Protein AF-A0A6J8D8F6-F1 (afdb_monomer)

Radius of gyration: 34.05 Å; Cα contacts (8 Å, |Δi|>4): 111; chains: 1; bounding box: 69×38×78 Å

InterPro domains:
  IPR043502 DNA/RNA polymerase superfamily [SSF56672] (95-152)

Solvent-accessible surface area (backbone atoms only — not comparable to full-atom values): 11224 Å² total; per-residue (Å²): 133,95,72,90,69,86,79,67,70,76,48,72,50,75,45,83,45,65,40,88,90,80,68,50,76,47,77,48,81,44,78,38,56,88,66,76,98,67,80,88,80,76,54,71,72,56,34,40,75,62,70,75,47,85,81,68,60,91,82,44,94,69,86,64,84,62,86,62,92,56,84,92,42,73,67,56,55,48,65,77,43,41,79,82,77,48,87,89,76,80,81,87,80,84,87,84,86,85,75,62,95,84,68,74,77,49,70,52,71,90,70,90,71,60,76,93,48,46,64,63,51,50,55,49,54,50,53,35,39,76,70,65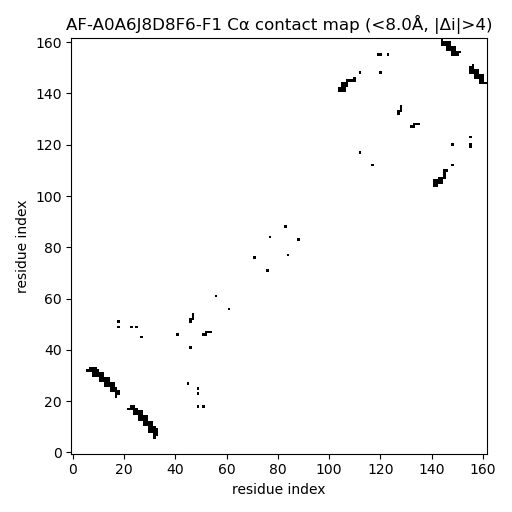,76,47,77,94,76,90,66,93,63,68,63,37,65,40,78,42,81,46,83,52,95,95,41,81,42,79,47,70,56,129

Foldseek 3Di:
DPPPDDFDFPAKDWDWDADPVPRDIDIDIDTHTDDPDDDGDDDPVRCVVNVVDDDPCVVPPDPPPPCPVDPDDPVVVCVVPVVVVDDDDDDDDDDDDDDDPPDFQDADDEDDDDPVCVVVVVVVVVVCVVVVVDDDDPDDDSHHFYWDWDQDPNDIDTDTDD

Mean predicted aligned error: 15.3 Å

Nearest PDB structures (foldseek):
  3ig1-assembly1_A  TM=8.397E-01  e=1.378E+00  Human immunodeficiency virus type 1 BH10
  1tv6-assembly1_A  TM=8.364E-01  e=1.990E+00  Human immunodeficiency virus type 1 BH10
  5txp-assembly2_C  TM=7.839E-01  e=1.558E+00  Human immunodeficiency virus type 1 BH10
  5txn-assembly2_C  TM=7.553E-01  e=1.761E+00  Human immunodeficiency virus type 1 BH10
  6wb1-assembly1_A  TM=7.413E-01  e=3.250E+00  Human immunodeficiency virus type 1 BH10

Structure (mmCIF, N/CA/C/O backbone):
data_AF-A0A6J8D8F6-F1
#
_entry.id   AF-A0A6J8D8F6-F1
#
loop_
_atom_site.group_PDB
_atom_site.id
_atom_site.type_symbol
_atom_site.label_atom_id
_atom_site.label_alt_id
_atom_site.label_comp_id
_atom_site.label_asym_id
_atom_site.label_entity_id
_atom_site.label_seq_id
_atom_site.pdbx_PDB_ins_code
_atom_site.Cartn_x
_atom_site.Cartn_y
_atom_site.Cartn_z
_atom_site.occupancy
_atom_site.B_iso_or_equiv
_atom_site.auth_seq_id
_atom_site.auth_comp_id
_atom_site.auth_asym_id
_atom_site.auth_atom_id
_atom_site.pdbx_PDB_model_num
ATOM 1 N N . MET A 1 1 ? -31.017 9.508 15.760 1.00 46.41 1 MET A N 1
ATOM 2 C CA . MET A 1 1 ? -31.996 9.733 14.676 1.00 46.41 1 MET A CA 1
ATOM 3 C C . MET A 1 1 ? -31.263 10.389 13.523 1.00 46.41 1 MET A C 1
ATOM 5 O O . MET A 1 1 ? -30.651 11.425 13.734 1.00 46.41 1 MET A O 1
ATOM 9 N N . TYR A 1 2 ? -31.259 9.753 12.354 1.00 40.59 2 TYR A N 1
ATOM 10 C CA . TYR A 1 2 ? -30.665 10.276 11.120 1.00 40.59 2 TYR A CA 1
ATOM 11 C C . TYR A 1 2 ? -31.767 10.985 10.32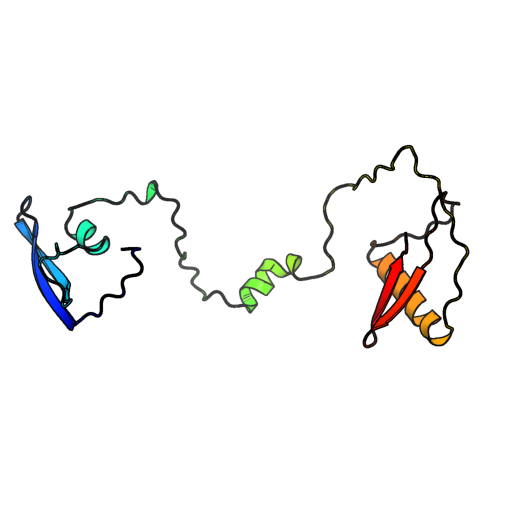1 1.00 40.59 2 TYR A C 1
ATOM 13 O O . TYR A 1 2 ? -32.331 10.428 9.390 1.00 40.59 2 TYR A O 1
ATOM 21 N N . A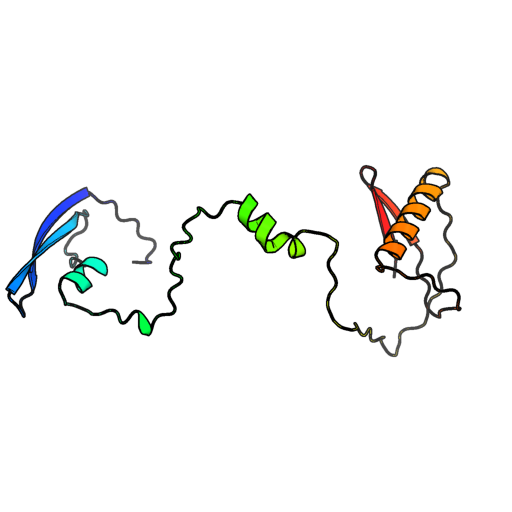SN A 1 3 ? -32.154 12.187 10.745 1.00 68.88 3 ASN A N 1
ATOM 22 C CA . ASN A 1 3 ? -33.128 13.023 10.029 1.00 68.88 3 ASN A CA 1
ATOM 23 C C . ASN A 1 3 ? -32.588 14.439 9.769 1.00 68.88 3 ASN A C 1
ATOM 25 O O . ASN A 1 3 ? -33.361 15.386 9.672 1.00 68.88 3 ASN A O 1
ATOM 29 N N . TYR A 1 4 ? -31.257 14.596 9.723 1.00 66.69 4 TYR A N 1
ATOM 30 C CA . TYR A 1 4 ? -30.554 15.876 9.525 1.00 66.69 4 TYR A CA 1
ATOM 31 C C . TYR A 1 4 ? -30.980 17.005 10.482 1.00 66.69 4 TYR A C 1
ATOM 33 O O . TYR A 1 4 ? -30.669 18.172 10.257 1.00 66.69 4 TYR A O 1
ATOM 41 N N . THR A 1 5 ? -31.681 16.675 11.570 1.00 70.12 5 THR A N 1
ATOM 42 C CA . THR A 1 5 ? -32.208 17.660 12.508 1.00 70.12 5 THR A CA 1
ATOM 43 C C . THR A 1 5 ? -31.234 17.810 13.670 1.00 70.12 5 THR A C 1
ATOM 45 O O . THR A 1 5 ? -31.024 16.880 14.449 1.00 70.12 5 THR A O 1
ATOM 48 N N . THR A 1 6 ? -30.636 18.990 13.809 1.00 73.31 6 THR A N 1
ATOM 49 C CA . THR A 1 6 ? -29.743 19.301 14.931 1.00 73.31 6 THR A CA 1
ATOM 50 C C . THR A 1 6 ? -30.566 19.771 16.126 1.00 73.31 6 THR A C 1
ATOM 52 O O . THR A 1 6 ? -31.030 20.910 16.163 1.00 73.31 6 THR A O 1
ATOM 55 N N . ILE A 1 7 ? -30.743 18.905 17.124 1.00 78.94 7 ILE A N 1
ATOM 56 C CA . ILE A 1 7 ? -31.416 19.264 18.378 1.00 78.94 7 ILE A CA 1
ATOM 57 C C . ILE A 1 7 ? -30.372 19.793 19.365 1.00 78.94 7 ILE A C 1
ATOM 59 O O . ILE A 1 7 ? -29.467 19.065 19.772 1.00 78.94 7 ILE A O 1
ATOM 63 N N . LYS A 1 8 ? -30.503 21.061 19.770 1.00 83.94 8 LYS A N 1
ATOM 64 C CA . LYS A 1 8 ? -29.643 21.656 20.801 1.00 83.94 8 LYS A CA 1
ATOM 65 C C . LYS A 1 8 ? -30.122 21.231 22.200 1.00 83.94 8 LYS A C 1
ATOM 67 O O . LYS A 1 8 ? -31.285 21.482 22.530 1.00 83.94 8 LYS A O 1
ATOM 72 N N . PRO A 1 9 ? -29.264 20.611 23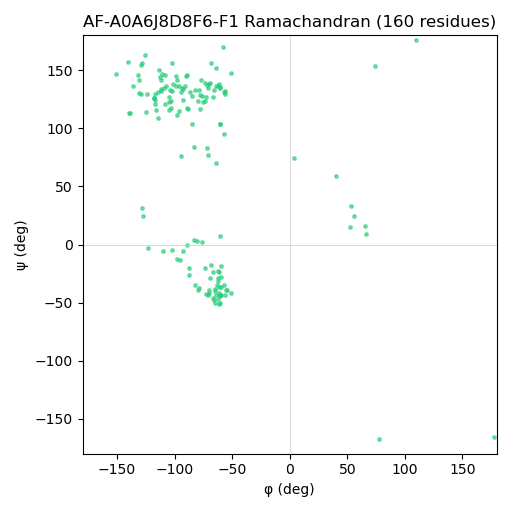.028 1.00 87.94 9 PRO A N 1
ATOM 73 C CA . PRO A 1 9 ? -29.611 20.297 24.407 1.00 87.94 9 PRO A CA 1
ATOM 74 C C . PRO A 1 9 ? -29.706 21.576 25.249 1.00 87.94 9 PRO A C 1
ATOM 76 O O . PRO A 1 9 ? -28.878 22.473 25.118 1.00 87.94 9 PRO A O 1
ATOM 79 N N . ILE A 1 10 ? -30.716 21.652 26.117 1.00 90.69 10 ILE A N 1
ATOM 80 C CA . ILE A 1 10 ? -30.869 22.716 27.124 1.00 90.69 10 ILE A CA 1
ATOM 81 C C . ILE A 1 10 ? -30.010 22.405 28.350 1.00 90.69 10 ILE A C 1
ATOM 83 O O . ILE A 1 10 ? -29.487 23.307 28.995 1.00 90.69 10 ILE A O 1
ATOM 87 N N . GLY A 1 11 ? -29.873 21.124 28.691 1.00 91.94 11 GLY A N 1
ATOM 88 C CA . GLY A 1 11 ? -29.143 20.711 29.879 1.00 91.94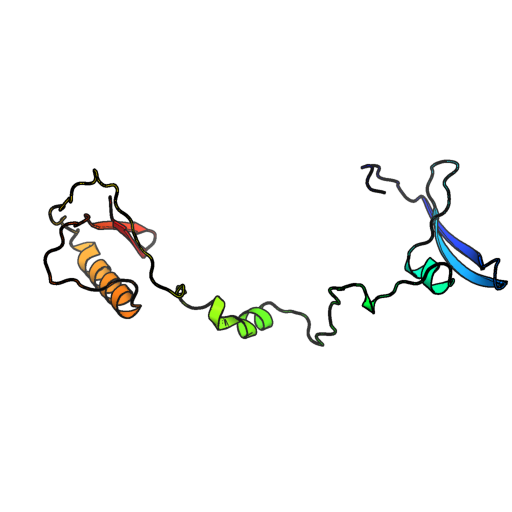 11 GLY A CA 1
ATOM 89 C C . GLY A 1 11 ? -29.177 19.208 30.095 1.00 91.94 11 GLY A C 1
ATOM 90 O O . GLY A 1 11 ? -29.541 18.438 29.203 1.00 91.94 11 GLY A O 1
ATOM 91 N N . LYS A 1 12 ? -28.788 18.799 31.300 1.00 93.31 12 LYS A N 1
ATOM 92 C CA . LYS A 1 12 ? -28.762 17.406 31.739 1.00 93.31 12 LYS A CA 1
ATOM 93 C C . LYS A 1 12 ? -29.423 17.281 33.104 1.00 93.31 12 LYS A C 1
ATOM 95 O O . LYS A 1 12 ? -29.302 18.182 33.930 1.00 93.31 12 LYS A O 1
ATOM 100 N N . CYS A 1 13 ? -30.094 16.166 33.350 1.00 92.06 13 CYS A N 1
ATOM 101 C CA . CYS A 1 13 ? -30.634 15.832 34.663 1.00 92.06 13 CYS A CA 1
ATOM 102 C C . CYS A 1 13 ? -30.463 14.340 34.946 1.00 92.06 13 CYS A C 1
ATOM 104 O O . CYS A 1 13 ? -30.339 13.537 34.028 1.00 92.06 13 CYS A O 1
ATOM 106 N N . ILE A 1 14 ? -30.456 13.955 36.220 1.00 93.25 14 ILE A N 1
ATOM 107 C CA . ILE A 1 14 ? -30.417 12.547 36.620 1.00 93.25 14 ILE A CA 1
ATOM 108 C C . ILE A 1 14 ? -31.808 12.155 37.100 1.00 93.25 14 ILE A C 1
ATOM 110 O O . ILE A 1 14 ? -32.324 12.744 38.051 1.00 93.25 14 ILE A O 1
ATOM 114 N N . LEU A 1 15 ? -32.399 11.141 36.473 1.00 91.88 15 LEU A N 1
ATOM 115 C CA . LEU A 1 15 ? -33.703 10.607 36.856 1.00 91.88 15 LEU A CA 1
ATOM 116 C C . LEU A 1 15 ? -33.551 9.231 37.502 1.00 91.88 15 LEU A C 1
ATOM 118 O O . LEU A 1 15 ? -32.674 8.443 37.140 1.00 91.88 15 LEU A O 1
ATOM 122 N N . LYS A 1 16 ? -34.424 8.950 38.473 1.00 92.94 16 LYS A N 1
ATOM 123 C CA . LYS A 1 16 ? -34.569 7.617 39.062 1.00 92.94 16 LYS A CA 1
ATOM 124 C C . LYS A 1 16 ? -35.519 6.806 38.186 1.00 92.94 16 LYS A C 1
ATOM 126 O O . LYS A 1 16 ? -36.625 7.254 37.906 1.00 92.94 16 LYS A O 1
ATOM 131 N N . LEU A 1 17 ? -35.081 5.626 37.783 1.00 92.00 17 LEU A N 1
ATOM 132 C CA . LEU A 1 17 ? -35.829 4.671 36.978 1.00 92.00 17 LEU A CA 1
ATOM 133 C C . LEU A 1 17 ? -36.104 3.427 37.816 1.00 92.00 17 LEU A C 1
ATOM 135 O O . LEU A 1 17 ? -35.307 3.079 38.689 1.00 92.00 17 LEU A O 1
ATOM 139 N N . VAL A 1 18 ? -37.215 2.755 37.539 1.00 93.19 18 VAL A N 1
ATOM 140 C CA . VAL A 1 18 ? -37.568 1.481 38.169 1.00 93.19 18 VAL A CA 1
ATOM 141 C C . VAL A 1 18 ? -37.914 0.500 37.065 1.00 93.19 18 VAL A C 1
ATOM 143 O O . VAL A 1 18 ? -38.705 0.834 36.183 1.00 93.19 18 VAL A O 1
ATOM 146 N N . ASN A 1 19 ? -37.320 -0.689 37.090 1.00 92.50 19 ASN A N 1
ATOM 147 C CA . ASN A 1 19 ? -37.774 -1.768 36.225 1.00 92.50 19 ASN A CA 1
ATOM 148 C C . ASN A 1 19 ? -39.057 -2.366 36.841 1.00 92.50 19 ASN A C 1
ATOM 150 O O . ASN A 1 19 ? -39.004 -2.909 37.943 1.00 92.50 19 ASN A O 1
ATOM 154 N N . PRO A 1 20 ? -40.217 -2.283 36.167 1.00 90.81 20 PRO A N 1
ATOM 155 C CA . PRO A 1 20 ? -41.492 -2.707 36.745 1.00 90.81 20 PRO A CA 1
ATOM 156 C C . PRO A 1 20 ? -41.598 -4.225 36.947 1.00 90.81 20 PRO A C 1
ATOM 158 O O . PRO A 1 20 ? -42.449 -4.673 37.707 1.00 90.81 20 PRO A O 1
ATOM 161 N N . LYS A 1 21 ? -40.752 -5.027 36.284 1.00 91.94 21 LYS A N 1
ATOM 162 C CA . LYS A 1 21 ? -40.786 -6.493 36.370 1.00 91.94 21 LYS A CA 1
ATOM 163 C C . LYS A 1 21 ? -40.136 -7.022 37.649 1.00 91.94 21 LYS A C 1
ATOM 165 O O . LYS A 1 21 ? -40.601 -8.017 38.191 1.00 91.94 21 LYS A O 1
ATOM 170 N N . ASN A 1 22 ? -39.049 -6.398 38.097 1.00 91.88 22 ASN A N 1
ATOM 171 C CA . ASN A 1 22 ? -38.257 -6.864 39.242 1.00 91.88 22 ASN A CA 1
ATOM 172 C C . ASN A 1 22 ? -38.111 -5.818 40.363 1.00 91.88 22 ASN A C 1
ATOM 174 O O . ASN A 1 22 ? -37.564 -6.128 41.414 1.00 91.88 22 ASN A O 1
ATOM 178 N N . ASN A 1 23 ? -38.644 -4.610 40.162 1.00 91.81 23 ASN A N 1
ATOM 179 C CA . ASN A 1 23 ? -38.615 -3.484 41.094 1.00 91.81 23 ASN A CA 1
ATOM 180 C C . ASN A 1 23 ? -37.210 -2.912 41.382 1.00 91.81 23 ASN A C 1
ATOM 182 O O . ASN A 1 23 ? -37.031 -2.140 42.331 1.00 91.81 23 ASN A O 1
ATOM 186 N N . ASP A 1 24 ? -36.222 -3.239 40.546 1.00 92.75 24 ASP A N 1
ATOM 187 C CA . ASP A 1 24 ? -34.865 -2.714 40.673 1.00 92.75 24 ASP A CA 1
ATOM 188 C C . ASP A 1 24 ? -34.819 -1.224 40.330 1.00 92.75 24 ASP A C 1
ATOM 190 O O . ASP A 1 24 ? -35.430 -0.759 39.361 1.00 92.75 24 ASP A O 1
ATOM 194 N N . LYS A 1 25 ? -34.050 -0.466 41.117 1.00 92.38 25 LYS A N 1
ATOM 195 C CA . LYS A 1 25 ? -33.931 0.991 40.992 1.00 92.38 25 LYS A CA 1
ATOM 196 C C . LYS A 1 25 ? -32.610 1.373 40.342 1.00 92.38 25 LYS A C 1
ATOM 198 O O . LYS A 1 25 ? -31.546 0.956 40.785 1.00 92.38 25 LYS A O 1
ATOM 203 N N . PHE A 1 26 ? -32.679 2.267 39.365 1.00 91.56 26 PHE A N 1
ATOM 204 C CA . PHE A 1 26 ? -31.528 2.775 38.627 1.00 91.56 26 PHE A CA 1
ATOM 205 C C . PHE A 1 26 ? -31.523 4.299 38.607 1.00 91.56 26 PHE A C 1
ATOM 207 O O . PHE A 1 26 ? -32.557 4.949 38.750 1.00 91.56 26 PHE A O 1
ATOM 214 N N . LYS A 1 27 ? -30.346 4.891 38.423 1.00 92.19 27 LYS A N 1
ATOM 215 C CA . LYS A 1 27 ? -30.197 6.318 38.130 1.00 92.19 27 LYS A CA 1
ATOM 216 C C . LYS A 1 27 ? -29.570 6.450 36.752 1.00 92.19 27 LYS A C 1
ATOM 218 O O . LYS A 1 27 ? -28.544 5.824 36.499 1.00 92.19 27 LYS A O 1
ATOM 223 N N . ALA A 1 28 ? -30.169 7.257 35.887 1.00 90.69 28 ALA A N 1
ATOM 224 C CA . ALA A 1 28 ? -29.637 7.526 34.557 1.00 90.69 28 ALA A CA 1
ATOM 225 C C . ALA A 1 28 ? -29.605 9.033 34.290 1.00 90.69 28 ALA A C 1
ATOM 227 O O . ALA A 1 28 ? -30.514 9.760 34.694 1.00 90.69 28 ALA A O 1
ATOM 228 N N . GLU A 1 29 ? -28.547 9.492 33.623 1.00 92.62 29 GLU A N 1
ATOM 229 C CA . GLU A 1 29 ? -28.454 10.857 33.107 1.00 92.62 29 GLU A CA 1
ATOM 230 C C . GLU A 1 29 ? -29.278 10.970 31.819 1.00 92.62 29 GLU A C 1
ATOM 232 O O . GLU A 1 29 ? -29.112 10.182 30.888 1.00 92.62 29 GLU A O 1
ATOM 237 N N . PHE A 1 30 ? -30.149 11.970 31.767 1.00 90.56 30 PHE A N 1
ATOM 238 C CA . PHE A 1 30 ? -30.940 12.346 30.608 1.00 90.56 30 PHE A CA 1
ATOM 239 C C . PHE A 1 30 ? -30.480 13.702 30.092 1.00 90.56 30 PHE A C 1
ATOM 241 O O . PHE A 1 30 ? -30.191 14.621 30.858 1.00 90.56 30 PHE A O 1
ATOM 248 N N . VAL A 1 31 ? -30.454 13.830 28.769 1.00 90.94 31 VAL A N 1
ATOM 249 C CA . VAL A 1 31 ? -30.223 15.101 28.086 1.00 90.94 31 VAL A CA 1
ATOM 250 C C . VAL A 1 31 ? -31.579 15.736 27.799 1.00 90.94 31 VAL A C 1
ATOM 252 O O . VAL A 1 31 ? -32.438 15.122 27.169 1.00 90.94 31 VAL A O 1
ATOM 255 N N . VAL A 1 32 ? -31.771 16.964 28.270 1.00 88.56 32 VAL A N 1
ATOM 256 C CA . VAL A 1 32 ? -33.028 17.708 28.149 1.00 88.56 32 VAL A CA 1
ATOM 257 C C . VAL A 1 32 ? -32.985 18.564 26.888 1.00 88.56 32 VAL A C 1
ATOM 259 O O . VAL A 1 32 ? -31.995 19.250 26.636 1.00 88.56 32 VAL A O 1
ATOM 262 N N . VAL A 1 33 ? -34.058 18.552 26.098 1.00 88.12 33 VAL A N 1
ATOM 263 C CA . VAL A 1 33 ? -34.181 19.280 24.823 1.00 88.12 33 VAL A CA 1
ATOM 264 C C . VAL A 1 33 ? -35.481 20.095 24.790 1.00 88.12 33 VAL A C 1
ATOM 266 O O . VAL A 1 33 ? -36.430 19.754 25.489 1.00 88.12 33 VAL A O 1
ATOM 269 N N . LYS A 1 34 ? -35.537 21.179 23.998 1.00 80.69 34 LYS A N 1
ATOM 270 C CA . LYS A 1 34 ? -36.646 22.168 24.022 1.00 80.69 34 LYS A CA 1
ATOM 271 C C . LYS A 1 34 ? -37.912 21.782 23.253 1.00 80.69 34 LYS A C 1
ATOM 273 O O . LYS A 1 34 ? -38.844 22.574 23.199 1.00 80.69 34 LYS A O 1
ATOM 278 N N . ASN A 1 35 ? -37.979 20.589 22.675 1.00 69.75 35 ASN A N 1
ATOM 279 C CA . ASN A 1 35 ? -39.108 20.208 21.830 1.00 69.75 35 ASN A CA 1
ATOM 280 C C . ASN A 1 35 ? -40.148 19.408 22.627 1.00 69.75 35 ASN A C 1
ATOM 282 O O . ASN A 1 35 ? -39.780 18.556 23.434 1.00 69.75 35 ASN A O 1
ATOM 286 N N . GLY A 1 36 ? -41.432 19.731 22.414 1.00 69.94 36 GLY A N 1
ATOM 287 C CA . GLY A 1 36 ? -42.581 19.148 23.120 1.00 69.94 36 GLY A CA 1
ATOM 288 C C . GLY A 1 36 ? -42.696 17.624 22.993 1.00 69.94 36 GLY A C 1
ATOM 289 O O . GLY A 1 36 ? -41.969 17.018 22.220 1.00 69.94 36 GLY A O 1
ATOM 290 N N . THR A 1 37 ? -43.602 17.031 23.779 1.00 65.56 37 THR A N 1
ATOM 291 C CA . THR A 1 37 ? -43.904 15.591 23.961 1.00 65.56 37 THR A CA 1
ATOM 292 C C . THR A 1 37 ? -43.006 14.609 23.193 1.00 65.56 37 THR A C 1
ATOM 294 O O . THR A 1 37 ? -43.415 13.996 22.210 1.00 65.56 37 THR A O 1
ATOM 297 N N . LEU A 1 38 ? -41.771 14.435 23.668 1.00 75.12 38 LEU A N 1
ATOM 298 C CA . LEU A 1 38 ? -40.857 13.393 23.202 1.00 75.12 38 LEU A CA 1
ATOM 299 C C . LEU A 1 38 ? -40.906 12.198 24.153 1.00 75.12 38 LEU A C 1
ATOM 301 O O . LEU A 1 38 ? -40.944 12.365 25.372 1.00 75.12 38 LEU A O 1
ATOM 305 N N . THR A 1 39 ? -40.837 10.986 23.606 1.00 82.75 39 THR A N 1
ATOM 306 C CA . THR A 1 39 ? -40.632 9.775 24.406 1.00 82.75 39 THR A CA 1
ATOM 307 C C . THR A 1 39 ? -39.165 9.699 24.842 1.00 82.75 39 THR A C 1
ATOM 309 O O . THR A 1 39 ? -38.282 9.701 23.978 1.00 82.75 39 THR A O 1
ATOM 312 N N . PRO A 1 40 ? -38.864 9.623 26.151 1.00 85.25 40 PRO A N 1
ATOM 313 C CA . PRO A 1 40 ? -37.497 9.439 26.621 1.00 85.25 40 PRO A CA 1
ATOM 314 C C . PRO A 1 40 ? -36.914 8.125 26.096 1.00 85.25 40 PRO A C 1
ATOM 316 O O . PRO A 1 40 ? -37.559 7.080 26.163 1.00 85.25 40 PRO A O 1
ATOM 319 N N . LEU A 1 4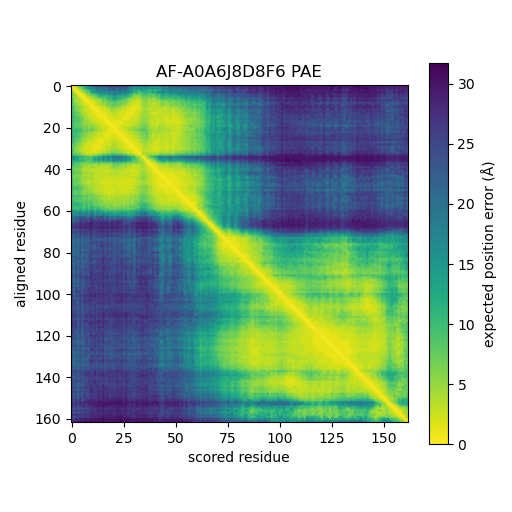1 ? -35.680 8.170 25.596 1.00 89.19 41 LEU A N 1
ATOM 320 C CA . LEU A 1 41 ? -34.972 6.995 25.096 1.00 89.19 41 LEU A CA 1
ATOM 321 C C . LEU A 1 41 ? -33.865 6.597 26.069 1.00 89.19 41 LEU A C 1
ATOM 323 O O . LEU A 1 41 ? -33.108 7.444 26.544 1.00 89.19 41 LEU A O 1
ATOM 327 N N . LEU A 1 42 ? -33.743 5.297 26.323 1.00 91.00 42 LEU A N 1
ATOM 328 C CA . LEU A 1 42 ? -32.630 4.735 27.078 1.00 91.00 42 LEU A CA 1
ATOM 329 C C . LEU A 1 42 ? -31.542 4.262 26.115 1.00 91.00 42 LEU A C 1
ATOM 331 O O . LEU A 1 42 ? -31.805 3.548 25.149 1.00 91.00 42 LEU A O 1
ATOM 335 N N . GLY A 1 43 ? -30.301 4.658 26.390 1.00 89.88 43 GLY A N 1
ATOM 336 C CA . GLY A 1 43 ? -29.147 4.163 25.646 1.00 89.88 43 GLY A CA 1
ATOM 337 C C . GLY A 1 43 ? -28.893 2.678 25.916 1.00 89.88 43 GLY A C 1
ATOM 338 O O . GLY A 1 43 ? -29.224 2.166 26.983 1.00 89.88 43 GLY A O 1
ATOM 339 N N . SER A 1 44 ? -28.224 2.003 24.977 1.00 88.31 44 SER A N 1
ATOM 340 C CA . SER A 1 44 ? -27.951 0.557 25.043 1.00 88.31 44 SER A CA 1
ATOM 341 C C . SER A 1 44 ? -27.322 0.105 26.372 1.00 88.31 44 SER A C 1
ATOM 343 O O . SER A 1 44 ? -27.761 -0.885 26.952 1.00 88.31 44 SER A O 1
ATOM 345 N N . LYS A 1 45 ? -26.366 0.874 26.918 1.00 88.12 45 LYS A N 1
ATOM 346 C CA . LYS A 1 45 ? -25.751 0.584 28.227 1.00 88.12 45 LYS A CA 1
ATOM 347 C C . LYS A 1 45 ? -26.775 0.561 29.369 1.00 88.12 45 LYS A C 1
ATOM 349 O O . LYS A 1 45 ? -26.720 -0.327 30.209 1.00 88.12 45 LYS A O 1
ATOM 354 N N . ALA A 1 4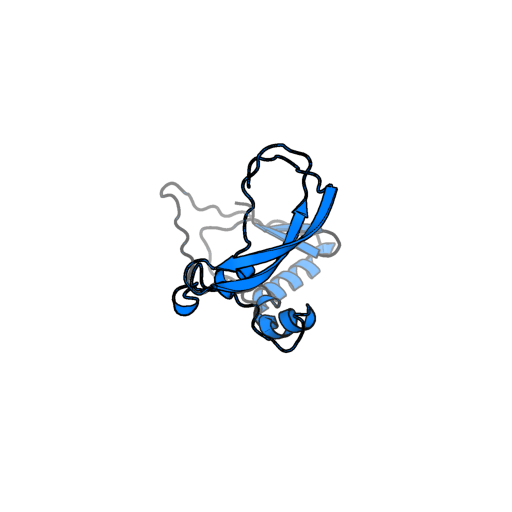6 ? -27.699 1.523 29.395 1.00 90.75 46 ALA A N 1
ATOM 355 C CA . ALA A 1 46 ? -28.718 1.618 30.436 1.00 90.75 46 ALA A CA 1
ATOM 356 C C . ALA A 1 46 ? -29.758 0.497 30.301 1.00 90.75 46 ALA A C 1
ATOM 358 O O . ALA A 1 46 ? -30.092 -0.140 31.291 1.00 90.75 46 ALA A O 1
ATOM 359 N N . VAL A 1 47 ? -30.212 0.205 29.078 1.00 92.38 47 VAL A N 1
ATOM 360 C CA . VAL A 1 47 ? -31.173 -0.878 28.796 1.00 92.38 47 VAL A CA 1
ATOM 361 C C . VAL A 1 47 ? -30.613 -2.246 29.205 1.00 92.38 47 VAL A C 1
ATOM 363 O O . VAL A 1 47 ? -31.326 -3.022 29.841 1.00 92.38 47 VAL A O 1
ATOM 366 N N . GLN A 1 48 ? -29.339 -2.521 28.900 1.00 91.94 48 GLN A N 1
ATOM 367 C CA . GLN A 1 48 ? -28.662 -3.755 29.317 1.00 91.94 48 GLN A CA 1
ATOM 368 C C . GLN A 1 48 ? -28.478 -3.820 30.838 1.00 91.94 48 GLN A C 1
ATOM 370 O O . GLN A 1 48 ? -28.815 -4.830 31.445 1.00 91.94 48 GLN A O 1
ATOM 375 N N . ALA A 1 49 ? -28.018 -2.735 31.474 1.00 88.88 49 ALA A N 1
ATOM 376 C CA . ALA A 1 49 ? -27.852 -2.685 32.930 1.00 88.88 49 ALA A CA 1
ATOM 377 C C . ALA A 1 49 ? -29.179 -2.852 33.691 1.00 88.88 49 ALA A C 1
ATOM 379 O O . ALA A 1 49 ? -29.198 -3.417 34.779 1.00 88.88 49 ALA A O 1
ATOM 380 N N . MET A 1 50 ? -30.287 -2.384 33.110 1.00 91.12 50 MET A N 1
ATOM 381 C CA . MET A 1 50 ? -31.636 -2.535 33.658 1.00 91.12 50 MET A CA 1
ATOM 382 C C . MET A 1 50 ? -32.289 -3.890 33.335 1.00 91.12 50 MET A C 1
ATOM 384 O O . MET A 1 50 ? -33.460 -4.075 33.669 1.00 91.12 50 MET A O 1
ATOM 388 N N . ASN A 1 51 ? -31.585 -4.822 32.677 1.00 90.00 51 ASN A N 1
ATOM 389 C CA . ASN A 1 51 ? -32.125 -6.104 32.202 1.00 90.00 51 ASN A CA 1
ATOM 390 C C . ASN A 1 51 ? -33.389 -5.962 31.327 1.00 90.00 51 ASN A C 1
ATOM 392 O O . ASN A 1 51 ? -34.284 -6.807 31.360 1.00 90.00 51 ASN A O 1
ATOM 396 N N . LEU A 1 52 ? -33.483 -4.881 30.548 1.00 90.06 52 LEU A N 1
ATOM 397 C CA . LEU A 1 52 ? -34.580 -4.657 29.599 1.00 90.06 52 LEU A CA 1
ATOM 398 C C . LEU A 1 52 ? -34.293 -5.294 28.231 1.00 90.06 52 LEU A C 1
ATOM 400 O O . LEU A 1 52 ? -35.223 -5.642 27.508 1.00 90.06 52 LEU A O 1
ATOM 404 N N . ALA A 1 53 ? -33.015 -5.451 27.878 1.00 91.25 53 ALA A N 1
ATOM 405 C CA . ALA A 1 53 ? -32.567 -6.186 26.701 1.00 91.25 53 ALA A CA 1
ATOM 406 C C . ALA A 1 53 ? -31.180 -6.789 26.945 1.00 91.25 53 ALA A C 1
ATOM 408 O O . ALA A 1 53 ? -30.343 -6.176 27.607 1.00 91.25 53 ALA A O 1
ATOM 409 N N . THR A 1 54 ? -30.922 -7.953 26.356 1.00 90.25 54 THR A N 1
ATOM 410 C CA . THR A 1 54 ? -29.620 -8.628 26.398 1.00 90.25 54 THR A CA 1
ATOM 411 C C . THR A 1 54 ? -28.977 -8.556 25.020 1.00 90.25 54 THR A C 1
ATOM 413 O O . THR A 1 54 ? -29.640 -8.781 24.009 1.00 90.25 54 THR A O 1
ATOM 416 N N . VAL A 1 55 ? -27.688 -8.218 24.971 1.00 88.00 55 VAL A N 1
ATOM 417 C CA . VAL A 1 55 ? -26.899 -8.252 23.737 1.00 88.00 55 VAL A CA 1
ATOM 418 C C . VAL A 1 55 ? -25.990 -9.473 23.788 1.00 88.00 55 VAL A C 1
ATOM 420 O O . VAL A 1 55 ? -25.097 -9.547 24.629 1.00 88.00 55 VAL A O 1
ATOM 423 N N . ASN A 1 56 ? -26.211 -10.411 22.871 1.00 89.62 56 ASN A N 1
ATOM 424 C CA . ASN A 1 56 ? -25.428 -11.639 22.749 1.00 89.62 56 ASN A CA 1
ATOM 425 C C . ASN A 1 56 ? -24.160 -11.340 21.942 1.00 89.62 56 ASN A C 1
ATOM 427 O O . ASN A 1 56 ? -24.136 -11.487 20.718 1.00 89.62 56 ASN A O 1
ATOM 431 N N . TYR A 1 57 ? -23.124 -10.836 22.614 1.00 83.94 57 TYR A N 1
ATOM 432 C CA . TYR A 1 57 ? -21.881 -10.403 21.967 1.00 83.94 57 TYR A CA 1
ATOM 433 C C . TYR A 1 57 ? -21.145 -11.542 21.249 1.00 83.94 57 TYR A C 1
ATOM 435 O O . TYR A 1 57 ? -20.383 -11.268 20.328 1.00 83.94 57 TYR A O 1
ATOM 443 N N . GLU A 1 58 ? -21.375 -12.795 21.630 1.00 86.00 58 GLU A N 1
ATOM 444 C CA . GLU A 1 58 ? -20.870 -13.998 20.964 1.00 86.00 58 GLU A CA 1
ATOM 445 C C . GLU A 1 58 ? -21.379 -14.148 19.522 1.00 86.00 58 GLU A C 1
ATOM 447 O O . GLU A 1 58 ? -20.664 -14.663 18.667 1.00 86.00 58 GLU A O 1
ATOM 452 N N . ASN A 1 59 ? -22.566 -13.616 19.223 1.00 87.75 59 ASN A N 1
ATOM 453 C CA . ASN A 1 59 ? -23.153 -13.631 17.881 1.00 87.75 59 ASN A CA 1
ATOM 454 C C . ASN A 1 59 ? -22.753 -12.403 17.050 1.00 87.75 59 ASN A C 1
ATOM 456 O O . ASN A 1 59 ? -23.183 -12.251 15.907 1.00 87.75 59 ASN A O 1
ATOM 460 N N . ILE A 1 60 ? -21.957 -11.496 17.620 1.00 84.25 60 ILE A N 1
ATOM 461 C CA . ILE A 1 60 ? -21.573 -10.237 16.992 1.00 84.25 60 ILE A CA 1
ATOM 462 C C . ILE A 1 60 ? -20.065 -10.258 16.772 1.00 84.25 60 ILE A C 1
ATOM 464 O O . ILE A 1 60 ? -19.280 -10.217 17.719 1.00 84.25 60 ILE A O 1
ATOM 468 N N . LYS A 1 61 ? -19.639 -10.238 15.503 1.00 79.19 61 LYS A N 1
ATOM 469 C CA . LYS A 1 61 ? -18.231 -10.036 15.137 1.00 79.19 61 LYS A CA 1
ATOM 470 C C . LYS A 1 61 ? -17.842 -8.580 15.410 1.00 79.19 61 LYS A C 1
ATOM 472 O O . LYS A 1 61 ? -17.809 -7.740 14.516 1.00 79.19 61 LYS A O 1
ATOM 477 N N . ALA A 1 62 ? -17.622 -8.262 16.680 1.00 69.94 62 ALA A N 1
ATOM 478 C CA . ALA A 1 62 ? -17.242 -6.932 17.117 1.00 69.94 62 ALA A CA 1
ATOM 479 C C . ALA A 1 62 ? -15.765 -6.689 16.799 1.00 69.94 62 ALA A C 1
ATOM 481 O O . ALA A 1 62 ? -14.897 -7.449 17.232 1.00 69.94 62 ALA A O 1
ATOM 482 N N . VAL A 1 63 ? -15.469 -5.582 16.118 1.00 69.12 63 VAL A N 1
ATOM 483 C CA . VAL A 1 63 ? -14.118 -5.013 16.119 1.00 69.12 63 VAL A CA 1
ATOM 484 C C . VAL A 1 63 ? -13.905 -4.420 17.505 1.00 69.12 63 VAL A C 1
ATOM 486 O O . VAL A 1 63 ? -14.164 -3.246 17.761 1.00 69.12 63 VAL A O 1
ATOM 489 N N . ARG A 1 64 ? -13.512 -5.268 18.455 1.00 63.44 64 ARG A N 1
ATOM 490 C CA . ARG A 1 64 ? -12.977 -4.778 19.719 1.00 63.44 64 ARG A CA 1
ATOM 491 C C . ARG A 1 64 ? -11.664 -4.103 19.349 1.00 63.44 64 ARG A C 1
ATOM 493 O O . ARG A 1 64 ? -10.824 -4.734 18.709 1.00 63.44 64 ARG A O 1
ATOM 500 N N . GLN A 1 65 ? -11.468 -2.847 19.752 1.00 57.69 65 GLN A N 1
ATOM 501 C CA . GLN A 1 65 ? -10.106 -2.417 20.045 1.00 57.69 65 GLN A CA 1
ATOM 502 C C . GLN A 1 65 ? -9.643 -3.396 21.115 1.00 57.69 65 GLN A C 1
ATOM 504 O O . GLN A 1 65 ? -10.022 -3.283 22.281 1.00 57.69 65 GLN A O 1
ATOM 509 N N . GLY A 1 66 ? -8.964 -4.462 20.690 1.00 52.66 66 GLY A N 1
ATOM 510 C CA . GLY A 1 66 ? -8.279 -5.328 21.619 1.00 52.66 66 GLY A CA 1
ATOM 511 C C . GLY A 1 66 ? -7.423 -4.420 22.484 1.00 52.66 66 GLY A C 1
ATOM 512 O O . GLY A 1 66 ? -6.945 -3.383 22.016 1.00 52.66 66 GLY A O 1
ATOM 513 N N . ALA A 1 67 ? -7.241 -4.792 23.742 1.00 52.72 67 ALA A N 1
ATOM 514 C CA . ALA A 1 67 ? -6.147 -4.252 24.521 1.00 52.72 67 ALA A CA 1
ATOM 515 C C . ALA A 1 67 ? -4.828 -4.707 23.867 1.00 52.72 67 ALA A C 1
ATOM 517 O O . ALA A 1 67 ? -4.116 -5.555 24.390 1.00 52.72 67 ALA A O 1
ATOM 518 N N . LEU A 1 68 ? -4.504 -4.168 22.691 1.00 53.28 68 LEU A N 1
ATOM 519 C CA . LEU A 1 68 ? -3.131 -3.930 22.317 1.00 53.28 68 LEU A CA 1
ATOM 520 C C . LEU A 1 68 ? -2.655 -2.970 23.397 1.00 53.28 68 LEU A C 1
ATOM 522 O O . LEU A 1 68 ? -3.037 -1.804 23.439 1.00 53.28 68 LEU A O 1
ATOM 526 N N . SER A 1 69 ? -1.881 -3.505 24.333 1.00 56.81 69 SER A N 1
ATOM 527 C CA . SER A 1 69 ? -1.279 -2.801 25.467 1.00 56.81 69 SER A CA 1
ATOM 528 C C . SER A 1 69 ? -0.323 -1.676 25.048 1.00 56.81 69 SER A C 1
ATOM 530 O O . SER A 1 69 ? 0.363 -1.095 25.886 1.00 56.81 69 SER A O 1
ATOM 532 N N . LYS A 1 70 ? -0.265 -1.361 23.752 1.00 58.88 70 LYS A N 1
ATOM 533 C CA . LYS A 1 70 ? 0.564 -0.333 23.150 1.00 58.88 70 LYS A CA 1
ATOM 534 C C . LYS A 1 70 ? -0.316 0.523 22.238 1.00 58.88 70 LYS A C 1
ATOM 536 O O . LYS A 1 70 ? -1.046 -0.039 21.420 1.00 58.88 70 LYS A O 1
ATOM 541 N N . PRO A 1 71 ? -0.262 1.860 22.355 1.00 68.06 71 PRO A N 1
ATOM 542 C CA . PRO A 1 71 ? -0.892 2.729 21.373 1.00 68.06 71 PRO A CA 1
ATOM 543 C C . PRO A 1 71 ? -0.335 2.387 19.987 1.00 68.06 71 PRO A C 1
ATOM 545 O O . PRO A 1 71 ? 0.879 2.302 19.819 1.00 68.06 71 PRO A O 1
ATOM 548 N N . LEU A 1 72 ? -1.219 2.160 19.011 1.00 71.25 72 LEU A N 1
ATOM 549 C CA . LEU A 1 72 ? -0.842 1.984 17.609 1.00 71.25 72 LEU A CA 1
ATOM 550 C C . LEU A 1 72 ? -0.137 3.262 17.141 1.00 71.25 72 LEU A C 1
ATOM 552 O O . LEU A 1 72 ? -0.779 4.288 16.921 1.00 71.25 72 LEU A O 1
ATOM 556 N N . SER A 1 73 ? 1.188 3.205 17.039 1.00 82.69 73 SER A N 1
ATOM 557 C CA . SER A 1 73 ? 2.010 4.293 16.525 1.00 82.69 73 SER A CA 1
ATOM 558 C C . SER A 1 73 ? 2.432 3.988 15.090 1.00 82.69 73 SER A C 1
ATOM 560 O O . SER A 1 73 ? 2.469 2.828 14.667 1.00 82.69 73 SER A O 1
ATOM 562 N N . LYS A 1 74 ? 2.756 5.034 14.326 1.00 82.88 74 LYS A N 1
ATOM 563 C CA . LYS A 1 74 ? 3.236 4.894 12.945 1.00 82.88 74 LYS A CA 1
ATOM 564 C C . LYS A 1 74 ? 4.450 3.964 12.878 1.00 82.88 74 LYS A C 1
ATOM 566 O O . LYS A 1 74 ? 4.559 3.162 11.958 1.00 82.88 74 LYS A O 1
ATOM 571 N N . GLU A 1 75 ? 5.337 4.059 13.862 1.00 86.12 75 GLU A N 1
ATOM 572 C CA . GLU A 1 75 ? 6.574 3.283 13.950 1.00 86.12 75 GLU A CA 1
ATOM 573 C C . GLU A 1 75 ? 6.290 1.788 14.114 1.00 86.12 75 GLU A C 1
ATOM 575 O O . GLU A 1 75 ? 6.971 0.971 13.502 1.00 86.12 75 GLU A O 1
ATOM 580 N N . ILE A 1 76 ? 5.265 1.426 14.895 1.00 85.25 76 ILE A N 1
ATOM 581 C CA . ILE A 1 76 ? 4.854 0.028 15.076 1.00 85.25 76 ILE A CA 1
ATOM 582 C C . ILE A 1 76 ? 4.320 -0.531 13.757 1.00 85.25 76 ILE A C 1
ATOM 584 O O . ILE A 1 76 ? 4.770 -1.586 13.326 1.00 85.25 76 ILE A O 1
ATOM 588 N N . ILE A 1 77 ? 3.438 0.205 13.074 1.00 86.94 77 ILE A N 1
ATOM 589 C CA . ILE A 1 77 ? 2.847 -0.234 11.798 1.00 86.94 77 ILE A CA 1
ATOM 590 C C . ILE A 1 77 ? 3.923 -0.411 10.726 1.00 86.94 77 ILE A C 1
ATOM 592 O O . ILE A 1 77 ? 3.940 -1.429 10.040 1.00 86.94 77 ILE A O 1
ATOM 596 N N . MET A 1 78 ? 4.826 0.564 10.599 1.00 87.06 78 MET A N 1
ATOM 597 C CA . MET A 1 78 ? 5.935 0.501 9.646 1.00 87.06 78 MET A CA 1
ATOM 598 C C . MET A 1 78 ? 6.855 -0.683 9.937 1.00 87.06 78 MET A C 1
ATOM 600 O O . MET A 1 78 ? 7.266 -1.372 9.015 1.00 87.06 78 MET A O 1
ATOM 604 N N . LYS A 1 79 ? 7.157 -0.946 11.215 1.00 85.50 79 LYS A N 1
ATOM 605 C CA . LYS A 1 79 ? 8.024 -2.060 11.608 1.00 85.50 79 LYS A CA 1
ATOM 606 C C . LYS A 1 79 ? 7.365 -3.422 11.386 1.00 85.50 79 LYS A C 1
ATOM 608 O O . LYS A 1 79 ? 8.038 -4.354 10.965 1.00 85.50 79 LYS A O 1
ATOM 613 N N . GLU A 1 80 ? 6.081 -3.551 11.707 1.00 87.81 80 GLU A N 1
ATOM 614 C CA . GLU A 1 80 ? 5.340 -4.814 11.583 1.00 87.81 80 GLU A CA 1
ATOM 615 C C . GLU A 1 80 ? 5.007 -5.177 10.131 1.00 87.81 80 GLU A C 1
ATOM 617 O O . GLU A 1 80 ? 4.761 -6.345 9.856 1.00 87.81 80 GLU A O 1
ATOM 622 N N . ASN A 1 81 ? 5.020 -4.202 9.217 1.00 86.44 81 ASN A N 1
ATOM 623 C CA . ASN A 1 81 ? 4.643 -4.372 7.810 1.00 86.44 81 ASN A CA 1
ATOM 624 C C . ASN A 1 81 ? 5.725 -3.824 6.863 1.00 86.44 81 ASN A C 1
ATOM 626 O O . ASN A 1 81 ? 5.414 -3.269 5.807 1.00 86.44 81 ASN A O 1
ATOM 630 N N . ALA A 1 82 ? 6.995 -3.895 7.272 1.00 85.44 82 ALA A N 1
ATOM 631 C CA . ALA A 1 82 ? 8.113 -3.323 6.519 1.00 85.44 82 ALA A CA 1
ATOM 632 C C . ALA A 1 82 ? 8.194 -3.885 5.088 1.00 85.44 82 ALA A C 1
ATOM 634 O O . ALA A 1 82 ? 8.466 -3.152 4.143 1.00 85.44 82 ALA A O 1
ATOM 635 N N . ASP A 1 83 ? 7.847 -5.160 4.921 1.00 84.75 83 ASP A N 1
ATO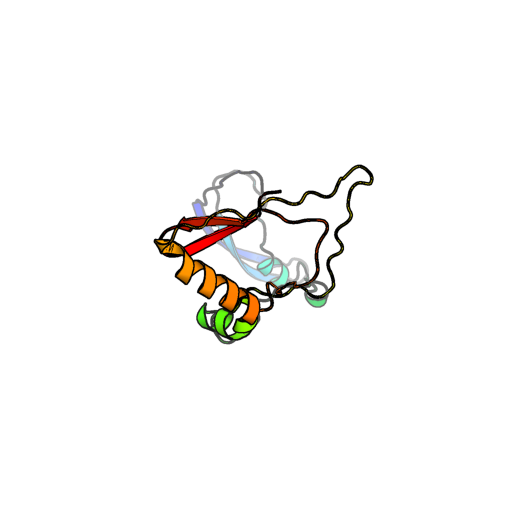M 636 C CA . ASP A 1 83 ? 7.791 -5.877 3.647 1.00 84.75 83 ASP A CA 1
ATOM 637 C C . ASP A 1 83 ? 6.821 -5.259 2.626 1.00 84.75 83 ASP A C 1
ATOM 639 O O . ASP A 1 83 ? 7.046 -5.367 1.422 1.00 84.75 83 ASP A O 1
ATOM 643 N N . ILE A 1 84 ? 5.764 -4.586 3.086 1.00 85.06 84 ILE A N 1
ATOM 644 C CA . ILE A 1 84 ? 4.767 -3.929 2.225 1.00 85.06 84 ILE A CA 1
ATOM 645 C C . ILE A 1 84 ? 5.190 -2.496 1.861 1.00 85.06 84 ILE A C 1
ATOM 647 O O . ILE A 1 84 ? 4.680 -1.914 0.902 1.00 85.06 84 ILE A O 1
ATOM 651 N N . PHE A 1 85 ? 6.102 -1.906 2.636 1.00 84.62 85 PHE A N 1
ATOM 652 C CA . PHE A 1 85 ? 6.559 -0.524 2.470 1.00 84.62 85 PHE A CA 1
ATOM 653 C C . PHE A 1 85 ? 7.932 -0.404 1.798 1.00 84.62 85 PHE A C 1
ATOM 655 O O . PHE A 1 85 ? 8.366 0.712 1.505 1.00 84.62 85 PHE A O 1
ATOM 662 N N . GLU A 1 86 ? 8.602 -1.523 1.531 1.00 83.44 86 GLU A N 1
ATOM 663 C CA . GLU A 1 86 ? 9.923 -1.568 0.912 1.00 83.44 86 GLU A CA 1
ATOM 664 C C . GLU A 1 86 ? 9.883 -2.182 -0.499 1.00 83.44 86 GLU A C 1
ATOM 666 O O . GLU A 1 86 ? 9.144 -3.120 -0.792 1.00 83.44 86 GLU A O 1
ATOM 671 N N . GLY A 1 87 ? 10.717 -1.652 -1.398 1.00 84.25 87 GLY A N 1
ATOM 672 C CA . GLY A 1 87 ? 10.853 -2.152 -2.768 1.00 84.25 87 GLY A CA 1
ATOM 673 C C . GLY A 1 87 ? 9.733 -1.728 -3.730 1.00 84.25 87 GLY A C 1
ATOM 674 O O . GLY A 1 87 ? 8.967 -0.804 -3.476 1.00 84.25 87 GLY A O 1
ATOM 675 N N . THR A 1 88 ? 9.694 -2.371 -4.902 1.00 85.19 88 THR A N 1
ATOM 676 C CA . THR A 1 88 ? 8.698 -2.098 -5.968 1.00 85.19 88 THR A CA 1
ATOM 677 C C . THR A 1 88 ? 7.494 -3.055 -5.910 1.00 85.19 88 THR A C 1
ATOM 679 O O . THR A 1 88 ? 6.463 -2.787 -6.521 1.00 85.19 88 THR A O 1
ATOM 682 N N . GLY A 1 89 ? 7.595 -4.146 -5.140 1.00 85.19 89 GLY A N 1
ATOM 683 C CA . GLY A 1 89 ? 6.605 -5.226 -5.102 1.00 85.19 89 GLY A CA 1
ATOM 684 C C . GLY A 1 89 ? 6.650 -6.133 -6.343 1.00 85.19 89 GLY A C 1
ATOM 685 O O . GLY A 1 89 ? 7.078 -5.725 -7.420 1.00 85.19 89 GLY A O 1
ATOM 686 N N . LYS A 1 90 ? 6.216 -7.392 -6.199 1.00 85.94 90 LYS A N 1
ATOM 687 C CA . LYS A 1 90 ? 6.135 -8.380 -7.292 1.00 85.94 90 LYS A CA 1
ATOM 688 C C . LYS A 1 90 ? 4.838 -9.171 -7.161 1.00 85.94 90 LYS A C 1
ATOM 690 O O . LYS A 1 90 ? 4.658 -9.911 -6.195 1.00 85.94 90 LYS A O 1
ATOM 695 N N . LEU A 1 91 ? 3.924 -9.000 -8.116 1.00 87.31 91 LEU A N 1
ATOM 696 C CA . LEU A 1 91 ? 2.692 -9.786 -8.155 1.00 87.31 91 LEU A CA 1
ATOM 697 C C . LEU A 1 91 ? 3.023 -11.231 -8.545 1.00 87.31 91 LEU A C 1
ATOM 699 O O . LEU A 1 91 ? 3.791 -11.469 -9.475 1.00 87.31 91 LEU A O 1
ATOM 703 N N . GLN A 1 92 ? 2.448 -12.193 -7.827 1.00 86.38 92 GLN A N 1
ATOM 704 C CA . GLN A 1 92 ? 2.662 -13.611 -8.103 1.00 86.38 92 GLN A CA 1
ATOM 705 C C . GLN A 1 92 ? 1.910 -14.041 -9.369 1.00 86.38 92 GLN A C 1
ATOM 707 O O . GLN A 1 92 ? 0.755 -13.669 -9.571 1.00 86.38 92 GLN A O 1
ATOM 712 N N . GLY A 1 93 ? 2.554 -14.872 -10.189 1.00 88.88 93 GLY A N 1
ATOM 713 C CA . GLY A 1 93 ? 1.979 -15.428 -11.416 1.00 88.88 93 GLY A CA 1
ATOM 714 C C . GLY A 1 93 ? 2.598 -14.876 -12.701 1.00 88.88 93 GLY A C 1
ATOM 715 O O . GLY A 1 93 ? 3.473 -14.014 -12.686 1.00 88.88 93 GLY A O 1
ATOM 716 N N . LYS A 1 94 ? 2.161 -15.428 -13.837 1.00 90.31 94 LYS A N 1
ATOM 717 C CA . LYS A 1 94 ? 2.545 -14.963 -15.174 1.00 90.31 94 LYS A CA 1
ATOM 718 C C . LYS A 1 94 ? 1.402 -14.150 -15.757 1.00 90.31 94 LYS A C 1
ATOM 720 O O . LYS A 1 94 ? 0.260 -14.600 -15.736 1.00 90.31 94 LYS A O 1
ATOM 725 N N . TYR A 1 95 ? 1.723 -12.983 -16.296 1.00 90.19 95 TYR A N 1
ATOM 726 C CA . TYR A 1 95 ? 0.767 -12.174 -17.035 1.00 90.19 95 TYR A CA 1
ATOM 727 C C . TYR A 1 95 ? 0.752 -12.610 -18.505 1.00 90.19 95 TYR A C 1
ATOM 729 O O . TYR A 1 95 ? 1.816 -12.773 -19.107 1.00 90.19 95 TYR A O 1
ATOM 737 N N . HIS A 1 96 ? -0.436 -12.835 -19.067 1.00 91.94 96 HIS A N 1
ATOM 738 C CA . HIS A 1 96 ? -0.617 -13.173 -20.478 1.00 91.94 96 HIS A CA 1
ATOM 739 C C . HIS A 1 96 ? -1.158 -11.952 -21.226 1.00 91.94 96 HIS A C 1
ATOM 741 O O . HIS A 1 96 ? -2.149 -11.360 -20.807 1.00 91.94 96 HIS A O 1
ATOM 747 N N . LEU A 1 97 ? -0.479 -11.572 -22.308 1.00 90.38 97 LEU A N 1
ATOM 748 C CA . LEU A 1 97 ? -0.892 -10.502 -23.209 1.00 90.38 97 LEU A CA 1
ATOM 749 C C . LEU A 1 97 ? -1.474 -11.134 -24.473 1.00 90.38 97 LEU A C 1
ATOM 751 O O . LEU A 1 97 ? -0.753 -11.819 -25.197 1.00 90.38 97 LEU A O 1
ATOM 755 N N . GLU A 1 98 ? -2.756 -10.889 -24.730 1.00 92.81 98 GLU A N 1
ATOM 756 C CA . GLU A 1 98 ? -3.421 -11.275 -25.975 1.00 92.81 98 GLU A CA 1
ATOM 757 C C . GLU A 1 98 ? -3.325 -10.133 -26.990 1.00 92.81 98 GLU A C 1
ATOM 759 O O . GLU A 1 98 ? -3.505 -8.962 -26.651 1.00 92.81 98 GLU A O 1
ATOM 764 N N . LEU A 1 99 ? -3.016 -10.482 -28.238 1.00 90.62 99 LEU A N 1
ATOM 765 C CA . LEU A 1 99 ? -3.007 -9.548 -29.358 1.00 90.62 99 LEU A CA 1
ATOM 766 C C . LEU A 1 99 ? -4.316 -9.679 -30.132 1.00 90.62 99 LEU A C 1
ATOM 768 O O . LEU A 1 99 ? -4.843 -10.779 -30.290 1.00 90.62 99 LEU A O 1
ATOM 772 N N . ASP A 1 100 ? -4.808 -8.560 -30.659 1.00 92.50 100 ASP A N 1
ATOM 773 C CA . ASP A 1 100 ? -5.856 -8.591 -31.675 1.00 92.50 100 ASP A CA 1
ATOM 774 C C . ASP A 1 100 ? -5.333 -9.340 -32.914 1.00 92.50 100 ASP A C 1
ATOM 776 O O . ASP A 1 100 ? -4.197 -9.132 -33.345 1.00 92.50 100 ASP A O 1
ATOM 780 N N . ASN A 1 101 ? -6.170 -10.192 -33.508 1.00 90.81 101 ASN A N 1
ATOM 781 C CA . ASN A 1 101 ? -5.847 -10.957 -34.716 1.00 90.81 101 ASN A CA 1
ATOM 782 C C . ASN A 1 101 ? -5.491 -10.068 -35.920 1.00 90.81 101 ASN A C 1
ATOM 784 O O . ASN A 1 101 ? -4.911 -10.546 -36.892 1.00 90.81 101 ASN A O 1
ATOM 788 N N . THR A 1 102 ? -5.856 -8.789 -35.877 1.00 93.38 102 THR A N 1
ATOM 789 C CA . THR A 1 102 ? -5.545 -7.795 -36.911 1.00 93.38 102 THR A CA 1
ATOM 790 C C . THR A 1 102 ? -4.251 -7.015 -36.649 1.00 93.38 102 THR A C 1
ATOM 792 O O . THR A 1 102 ? -3.823 -6.233 -37.503 1.00 93.38 102 THR A O 1
ATOM 795 N N . ALA A 1 103 ? -3.608 -7.211 -35.493 1.00 91.12 103 ALA A N 1
ATOM 796 C CA . ALA A 1 103 ? -2.410 -6.475 -35.108 1.00 91.12 103 ALA A CA 1
ATOM 797 C C . ALA A 1 103 ? -1.181 -6.948 -35.900 1.00 91.12 103 ALA A C 1
ATOM 799 O O . ALA A 1 103 ? -0.801 -8.118 -35.862 1.00 91.12 103 ALA A O 1
ATOM 800 N N . ASN A 1 104 ? -0.520 -6.010 -36.582 1.00 91.69 104 ASN A N 1
ATOM 801 C CA . ASN A 1 104 ? 0.700 -6.279 -37.340 1.00 91.69 104 ASN A CA 1
ATOM 802 C C . ASN A 1 104 ? 1.943 -5.882 -36.534 1.00 91.69 104 ASN A C 1
ATOM 804 O O . ASN A 1 104 ? 1.942 -4.792 -35.960 1.00 91.69 104 ASN A O 1
ATOM 808 N N . PRO A 1 105 ? 3.005 -6.709 -36.522 1.00 91.56 105 PRO A N 1
ATOM 809 C CA . PRO A 1 105 ? 4.244 -6.403 -35.819 1.00 91.56 105 PRO A CA 1
ATOM 810 C C . PRO A 1 105 ? 4.900 -5.128 -36.350 1.00 91.56 105 PRO A C 1
ATOM 812 O O . PRO A 1 105 ? 5.025 -4.936 -37.561 1.00 91.56 105 PRO A O 1
ATOM 815 N N . VAL A 1 106 ? 5.350 -4.275 -35.430 1.00 91.25 106 VAL A N 1
ATOM 816 C CA . VAL A 1 106 ? 6.032 -3.017 -35.744 1.00 91.25 106 VAL A CA 1
ATOM 817 C C . VAL A 1 106 ? 7.402 -2.984 -35.068 1.00 91.25 106 VAL A C 1
ATOM 819 O O . VAL A 1 106 ? 7.533 -3.197 -33.861 1.00 91.25 106 VAL A O 1
ATOM 822 N N . VAL A 1 107 ? 8.429 -2.671 -35.860 1.00 91.12 107 VAL A N 1
ATOM 823 C CA . VAL A 1 107 ? 9.808 -2.484 -35.399 1.00 91.12 107 VAL A CA 1
ATOM 824 C C . VAL A 1 107 ? 10.193 -1.029 -35.617 1.00 91.12 107 VAL A C 1
ATOM 826 O O . VAL A 1 107 ? 10.379 -0.588 -36.752 1.00 91.12 107 VAL A O 1
ATOM 829 N N . HIS A 1 108 ? 10.315 -0.267 -34.534 1.00 89.75 108 HIS A N 1
ATOM 830 C CA . HIS A 1 108 ? 10.808 1.100 -34.619 1.00 89.75 108 HIS A CA 1
ATOM 831 C C . HIS A 1 108 ? 12.331 1.123 -34.791 1.00 89.75 108 HIS A C 1
ATOM 833 O O . HIS A 1 108 ? 13.041 0.354 -34.136 1.00 89.75 108 HIS A O 1
ATOM 839 N N . PRO A 1 109 ? 12.867 2.040 -35.616 1.00 87.31 109 PRO A N 1
ATOM 840 C CA . PRO A 1 109 ? 14.303 2.242 -35.698 1.00 87.31 109 PRO A CA 1
ATOM 841 C C . PRO A 1 109 ? 14.866 2.756 -34.357 1.00 87.31 109 PRO A C 1
ATOM 843 O O . PRO A 1 109 ? 14.163 3.455 -33.614 1.00 87.31 109 PRO A O 1
ATOM 846 N N . PRO A 1 110 ? 16.144 2.468 -34.045 1.00 84.88 110 PRO A N 1
ATOM 847 C CA . PRO A 1 110 ? 16.804 3.005 -32.859 1.00 84.88 110 PRO A CA 1
ATOM 848 C C . PRO A 1 110 ? 16.788 4.539 -32.846 1.00 84.88 110 PRO A C 1
ATOM 850 O O . PRO A 1 110 ? 17.158 5.185 -33.827 1.00 84.88 110 PRO A O 1
ATOM 853 N N . ARG A 1 111 ? 16.381 5.135 -31.720 1.00 86.00 111 ARG A N 1
ATOM 854 C CA . ARG A 1 111 ? 16.383 6.592 -31.527 1.00 86.00 111 ARG A CA 1
ATOM 855 C C . ARG A 1 111 ? 17.682 7.040 -30.861 1.00 86.00 111 ARG A C 1
ATOM 857 O O . ARG A 1 111 ? 18.101 6.460 -29.863 1.00 86.00 111 ARG A O 1
ATOM 864 N N . SER A 1 112 ? 18.283 8.113 -31.374 1.00 85.81 112 SER A N 1
ATOM 865 C CA . SER A 1 112 ? 19.461 8.733 -30.762 1.00 85.81 112 SER A CA 1
ATOM 866 C C . SER A 1 112 ? 19.137 9.334 -29.394 1.00 85.81 112 SER A C 1
ATOM 868 O O . SER A 1 112 ? 18.163 10.070 -29.235 1.00 85.81 112 SER A O 1
ATOM 870 N N . VAL A 1 113 ? 19.995 9.051 -28.417 1.00 86.44 113 VAL A N 1
ATOM 871 C CA . VAL A 1 113 ? 19.920 9.586 -27.053 1.00 86.44 113 VAL A CA 1
ATOM 872 C C . VAL A 1 113 ? 20.938 10.718 -26.914 1.00 86.44 113 VAL A C 1
ATOM 874 O O . VAL A 1 113 ? 22.062 10.612 -27.407 1.00 86.44 113 VAL A O 1
ATOM 877 N N . HIS A 1 114 ? 20.558 11.812 -26.251 1.00 87.94 114 HIS A N 1
ATOM 878 C CA . HIS A 1 114 ? 21.471 12.931 -26.016 1.00 87.94 114 HIS A CA 1
ATOM 879 C C . HIS A 1 114 ? 22.665 12.473 -25.166 1.00 87.94 114 HIS A C 1
ATOM 881 O O . HIS A 1 114 ? 22.492 11.785 -24.161 1.00 87.94 114 HIS A O 1
ATOM 887 N N . VAL A 1 115 ? 23.877 12.898 -25.532 1.00 88.50 115 VAL A N 1
ATOM 888 C CA . VAL A 1 115 ? 25.118 12.464 -24.862 1.00 88.50 115 VAL A CA 1
ATOM 889 C C . VAL A 1 115 ? 25.078 12.736 -23.355 1.00 88.50 115 VAL A C 1
ATOM 891 O O . VAL A 1 115 ? 25.465 11.878 -22.572 1.00 88.50 115 VAL A O 1
ATOM 894 N N . ALA A 1 116 ? 24.518 13.879 -22.947 1.00 87.50 116 ALA A N 1
ATOM 895 C CA . ALA A 1 116 ? 24.429 14.291 -21.546 1.00 87.50 116 ALA A CA 1
ATOM 896 C C . ALA A 1 116 ? 23.614 13.343 -20.645 1.00 87.50 116 ALA A C 1
ATOM 898 O O . ALA A 1 116 ? 23.805 13.350 -19.435 1.00 87.50 116 ALA A O 1
ATOM 899 N N . ILE A 1 117 ? 22.699 12.547 -21.209 1.00 89.00 117 ILE A N 1
ATOM 900 C CA . ILE A 1 117 ? 21.837 11.629 -20.444 1.00 89.00 117 ILE A CA 1
ATOM 901 C C . ILE A 1 117 ? 22.181 10.157 -20.676 1.00 89.00 117 ILE A C 1
ATOM 903 O O . ILE A 1 117 ? 21.584 9.293 -20.042 1.00 89.00 117 ILE A O 1
ATOM 907 N N . LYS A 1 118 ? 23.113 9.867 -21.593 1.00 88.81 118 LYS A N 1
ATOM 908 C CA . LYS A 1 118 ? 23.440 8.504 -22.022 1.00 88.81 118 LYS A CA 1
ATOM 909 C C . LYS A 1 118 ? 23.938 7.645 -20.860 1.00 88.81 118 LYS A C 1
ATOM 911 O O . LYS A 1 118 ? 23.481 6.517 -20.721 1.00 88.81 118 LYS A O 1
ATOM 916 N N . GLU A 1 119 ? 24.817 8.200 -20.028 1.00 91.12 119 GLU A N 1
ATOM 917 C CA . GLU A 1 119 ? 25.371 7.494 -18.869 1.00 91.12 119 GLU A CA 1
ATOM 918 C C . GLU A 1 119 ? 24.283 7.187 -17.838 1.00 91.12 119 GLU A C 1
ATOM 920 O O . GLU A 1 119 ? 24.069 6.040 -17.469 1.00 91.12 119 GLU A O 1
ATOM 925 N N . ASN A 1 120 ? 23.498 8.200 -17.468 1.00 89.19 120 ASN A N 1
ATOM 926 C CA . ASN A 1 120 ? 22.425 8.020 -16.496 1.00 89.19 120 ASN A CA 1
ATOM 927 C C . ASN A 1 120 ? 21.349 7.039 -16.992 1.00 89.19 120 ASN A C 1
ATOM 929 O O . ASN A 1 120 ? 20.766 6.307 -16.197 1.00 89.19 120 ASN A O 1
ATOM 933 N N . LEU A 1 121 ? 21.067 7.028 -18.301 1.00 91.19 121 LEU A N 1
ATOM 934 C CA . LEU A 1 121 ? 20.167 6.051 -18.906 1.00 91.19 121 LEU A CA 1
ATOM 935 C C . LEU A 1 121 ? 20.730 4.629 -18.790 1.00 91.19 121 LEU A C 1
ATOM 937 O O . LEU A 1 121 ? 19.979 3.710 -18.478 1.00 91.19 121 LEU A O 1
ATOM 941 N N . HIS A 1 122 ? 22.026 4.448 -19.043 1.00 91.62 122 HIS A N 1
ATOM 942 C CA . HIS A 1 122 ? 22.681 3.149 -18.923 1.00 91.62 122 HIS A CA 1
ATOM 943 C C . HIS A 1 122 ? 22.594 2.616 -17.492 1.00 91.62 122 HIS A C 1
ATOM 945 O O . HIS A 1 122 ? 22.089 1.514 -17.289 1.00 91.62 122 HIS A O 1
ATOM 951 N N . SER A 1 123 ? 22.971 3.433 -16.504 1.00 93.00 123 SER A N 1
ATOM 952 C CA . SER A 1 123 ? 22.899 3.052 -15.089 1.00 93.00 123 SER A CA 1
ATOM 953 C C . SER A 1 123 ? 21.474 2.709 -14.647 1.00 93.00 123 SER A C 1
ATOM 955 O O . SER A 1 123 ? 21.272 1.791 -13.856 1.00 93.00 123 SER A O 1
ATOM 957 N N . GLU A 1 124 ? 20.462 3.412 -15.164 1.00 92.00 124 GLU A N 1
ATOM 958 C CA . GLU A 1 124 ? 19.065 3.098 -14.852 1.00 92.00 124 GLU A CA 1
ATOM 959 C C . GLU A 1 124 ? 18.613 1.772 -15.484 1.00 92.00 124 GLU A C 1
ATOM 961 O O . GLU A 1 124 ? 17.901 0.999 -14.843 1.00 92.00 124 GLU A O 1
ATOM 966 N N . LEU A 1 125 ? 19.040 1.466 -16.713 1.00 93.06 125 LEU A N 1
ATOM 967 C CA . LEU A 1 125 ? 18.764 0.173 -17.348 1.00 93.06 125 LEU A CA 1
ATOM 968 C C . LEU A 1 125 ? 19.451 -0.985 -16.607 1.00 93.06 125 LEU A C 1
ATOM 970 O O . LEU A 1 125 ? 18.834 -2.038 -16.429 1.00 93.06 125 LEU A O 1
ATOM 974 N N . GLU A 1 126 ? 20.685 -0.791 -16.138 1.00 95.50 126 GLU A N 1
ATOM 975 C CA . GLU A 1 126 ? 21.392 -1.759 -15.288 1.00 95.50 126 GLU A CA 1
ATOM 976 C C . GLU A 1 126 ? 20.632 -1.990 -13.981 1.00 95.50 126 GLU A C 1
ATOM 978 O O . GLU A 1 126 ? 20.262 -3.126 -13.683 1.00 95.50 126 GLU A O 1
ATOM 983 N N . ARG A 1 127 ? 20.266 -0.915 -13.272 1.00 94.19 127 ARG A N 1
ATOM 984 C CA . ARG A 1 127 ? 19.487 -0.985 -12.028 1.00 94.19 127 ARG A CA 1
ATOM 985 C C . ARG A 1 127 ? 18.157 -1.724 -12.209 1.00 94.19 127 ARG A C 1
ATOM 987 O O . ARG A 1 127 ? 17.776 -2.531 -11.366 1.00 94.19 127 ARG A O 1
ATOM 994 N N . LEU A 1 128 ? 17.423 -1.465 -13.294 1.00 93.69 128 LEU A N 1
ATOM 995 C CA . LEU A 1 128 ? 16.161 -2.166 -13.577 1.00 93.69 128 LEU A CA 1
ATOM 996 C C . LEU A 1 128 ? 16.369 -3.643 -13.935 1.00 93.69 128 LEU A C 1
ATOM 998 O O . LEU A 1 128 ? 15.481 -4.458 -13.677 1.00 93.69 128 LEU A O 1
ATOM 1002 N N . THR A 1 129 ? 17.517 -3.987 -14.520 1.00 94.38 129 THR A N 1
ATOM 1003 C CA . THR A 1 129 ? 17.891 -5.376 -14.812 1.00 94.38 129 THR A CA 1
ATOM 1004 C C . THR A 1 129 ? 18.252 -6.119 -13.525 1.00 94.38 129 THR A C 1
ATOM 1006 O O . THR A 1 129 ? 17.784 -7.237 -13.320 1.00 94.38 129 THR A O 1
ATOM 1009 N N . GLU A 1 130 ? 19.008 -5.487 -12.623 1.00 94.00 130 GLU A N 1
ATOM 1010 C CA . GLU A 1 130 ? 19.332 -6.019 -11.289 1.00 94.00 130 GLU A CA 1
ATOM 1011 C C . GLU A 1 130 ? 18.081 -6.245 -10.431 1.00 94.00 130 GLU A C 1
ATOM 1013 O O . GLU A 1 130 ? 17.994 -7.234 -9.707 1.00 94.00 130 GLU A O 1
ATOM 1018 N N . LEU A 1 131 ? 17.082 -5.365 -10.549 1.00 91.75 131 LEU A N 1
ATOM 1019 C CA . LEU A 1 131 ? 15.782 -5.514 -9.887 1.00 91.75 131 LEU A CA 1
ATOM 1020 C C . LEU A 1 131 ? 14.852 -6.542 -10.552 1.00 91.75 131 LEU A C 1
ATOM 1022 O O . LEU A 1 131 ? 13.708 -6.688 -10.122 1.00 91.75 131 LEU A O 1
ATOM 1026 N N . GLU A 1 132 ? 15.305 -7.227 -11.605 1.00 91.19 132 GLU A N 1
ATOM 1027 C CA . GLU A 1 132 ? 14.515 -8.173 -12.404 1.00 91.19 132 GLU A CA 1
ATOM 1028 C C . GLU A 1 132 ? 13.225 -7.575 -13.002 1.00 91.19 132 GLU A C 1
ATOM 1030 O O . GLU A 1 132 ? 12.269 -8.301 -13.290 1.00 91.19 132 GLU A O 1
ATOM 1035 N N . ILE A 1 133 ? 13.171 -6.253 -13.192 1.00 92.06 133 ILE A N 1
ATOM 1036 C CA . ILE A 1 133 ? 12.013 -5.568 -13.792 1.00 92.06 133 ILE A CA 1
ATOM 1037 C C . ILE A 1 133 ? 12.052 -5.715 -15.316 1.00 92.06 133 ILE A C 1
ATOM 1039 O O . ILE A 1 133 ? 11.018 -5.913 -15.954 1.00 92.06 133 ILE A O 1
ATOM 1043 N N . ILE A 1 134 ? 13.249 -5.637 -15.901 1.00 93.69 134 ILE A N 1
ATOM 1044 C CA . ILE A 1 134 ? 13.492 -5.846 -17.331 1.00 93.69 134 ILE A CA 1
ATOM 1045 C C . ILE A 1 134 ? 14.570 -6.907 -17.539 1.00 93.69 134 ILE A C 1
ATOM 1047 O O . ILE A 1 134 ? 15.340 -7.225 -16.634 1.00 93.69 134 ILE A O 1
ATOM 1051 N N . LYS A 1 135 ? 14.640 -7.449 -18.756 1.00 93.56 135 LYS A N 1
ATOM 1052 C CA . LYS A 1 135 ? 15.659 -8.423 -19.145 1.00 93.56 135 LYS A CA 1
ATOM 1053 C C . LYS A 1 135 ? 16.217 -8.083 -20.529 1.00 93.56 135 LYS A C 1
ATOM 1055 O O . LYS A 1 135 ? 15.420 -7.809 -21.429 1.00 93.56 135 LYS A O 1
ATOM 1060 N N . PRO A 1 136 ? 17.544 -8.149 -20.738 1.00 92.50 136 PRO A N 1
ATOM 1061 C CA . PRO A 1 136 ? 18.123 -7.997 -22.065 1.00 92.50 136 PRO A CA 1
ATOM 1062 C C . PRO A 1 136 ? 17.679 -9.138 -22.988 1.00 92.50 136 PRO A C 1
ATOM 1064 O O . PRO A 1 136 ? 17.681 -10.313 -22.609 1.00 92.50 136 PRO A O 1
ATOM 1067 N N . VAL A 1 137 ? 17.321 -8.784 -24.220 1.00 91.38 137 VAL A N 1
ATOM 1068 C CA . VAL A 1 137 ? 16.940 -9.724 -25.277 1.00 91.38 137 VAL A CA 1
ATOM 1069 C C . VAL A 1 137 ? 17.949 -9.594 -26.412 1.00 91.38 137 VAL A C 1
ATOM 1071 O O . VAL A 1 137 ? 18.123 -8.514 -26.966 1.00 91.38 137 VAL A O 1
ATOM 1074 N N . SER A 1 138 ? 18.634 -10.690 -26.740 1.00 90.56 138 SER A N 1
ATOM 1075 C CA . SER A 1 138 ? 19.618 -10.748 -27.831 1.00 90.56 138 SER A CA 1
ATOM 1076 C C . SER A 1 138 ? 19.052 -11.327 -29.129 1.00 90.56 138 SER A C 1
ATOM 1078 O O . SER A 1 138 ? 19.685 -11.222 -30.177 1.00 90.56 138 SER A O 1
ATOM 1080 N N . THR A 1 139 ? 17.870 -11.942 -29.080 1.00 90.75 139 THR A N 1
ATOM 1081 C CA . THR A 1 139 ? 17.214 -12.508 -30.259 1.00 90.75 139 THR A CA 1
ATOM 1082 C C . THR A 1 139 ? 16.315 -11.477 -30.938 1.00 90.75 139 THR A C 1
ATOM 1084 O O . THR A 1 139 ? 15.653 -10.715 -30.232 1.00 90.75 139 THR A O 1
ATOM 1087 N N . PRO A 1 140 ? 16.207 -11.480 -32.277 1.00 87.62 140 PRO A N 1
ATOM 1088 C CA . PRO A 1 140 ? 15.276 -10.606 -32.980 1.00 87.62 140 PRO A CA 1
ATOM 1089 C C . PRO A 1 140 ? 13.837 -10.798 -32.488 1.00 87.62 140 PRO A C 1
ATOM 1091 O O . PRO A 1 140 ? 13.359 -11.930 -32.388 1.00 87.62 140 PRO A O 1
ATOM 1094 N N . THR A 1 141 ? 13.145 -9.696 -32.197 1.00 90.19 141 THR A N 1
ATOM 1095 C CA . THR A 1 141 ? 11.729 -9.696 -31.818 1.00 90.19 141 THR A CA 1
ATOM 1096 C C . THR A 1 141 ? 10.882 -9.062 -32.922 1.00 90.19 141 THR A C 1
ATOM 1098 O O . THR A 1 141 ? 11.334 -8.119 -33.572 1.00 90.19 141 THR A O 1
ATOM 1101 N N . PRO A 1 142 ? 9.637 -9.528 -33.136 1.00 88.75 142 PRO A N 1
ATOM 1102 C CA . PRO A 1 142 ? 8.733 -8.913 -34.112 1.00 88.75 142 PRO A CA 1
ATOM 1103 C C . PRO A 1 142 ? 8.302 -7.495 -33.709 1.00 88.75 142 PRO A C 1
ATOM 1105 O O . PRO A 1 142 ? 7.914 -6.700 -34.555 1.00 88.75 142 PRO A O 1
ATOM 1108 N N . TRP A 1 143 ? 8.366 -7.188 -32.412 1.00 90.88 143 TRP A N 1
ATOM 1109 C CA . TRP A 1 143 ? 7.932 -5.925 -31.831 1.00 90.88 143 TRP A CA 1
ATOM 1110 C C . TRP A 1 143 ? 9.121 -5.215 -31.193 1.00 90.88 143 TRP A C 1
ATOM 1112 O O . TRP A 1 143 ? 9.813 -5.805 -30.356 1.00 90.88 143 TRP A O 1
ATOM 1122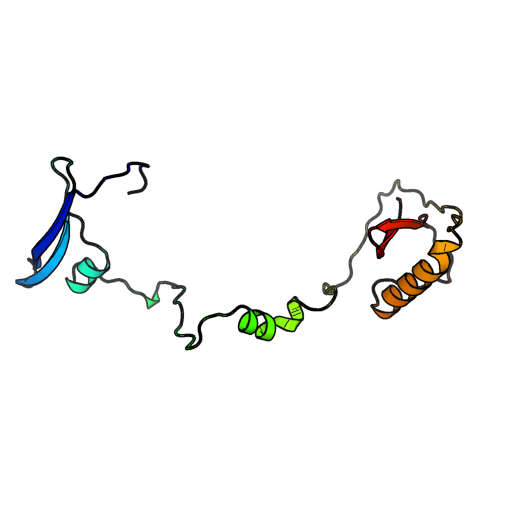 N N . VAL A 1 144 ? 9.350 -3.960 -31.580 1.00 90.25 144 VAL A N 1
ATOM 1123 C CA . VAL A 1 144 ? 10.364 -3.085 -30.976 1.00 90.25 144 VAL A CA 1
ATOM 1124 C C . VAL A 1 144 ? 9.789 -1.680 -30.856 1.00 90.25 144 VAL A C 1
ATOM 1126 O O . VAL A 1 144 ? 9.573 -1.005 -31.860 1.00 90.25 144 VAL A O 1
ATOM 1129 N N . SER A 1 145 ? 9.584 -1.227 -29.622 1.00 89.94 145 SER A N 1
ATOM 1130 C CA . SER A 1 145 ? 9.148 0.139 -29.327 1.00 89.94 145 SER A CA 1
ATOM 1131 C C . SER A 1 145 ? 10.339 1.077 -29.164 1.00 89.94 145 SER A C 1
ATOM 1133 O O . SER A 1 145 ? 11.388 0.710 -28.633 1.00 89.94 145 SER A O 1
ATOM 1135 N N . SER A 1 146 ? 10.165 2.332 -29.578 1.00 86.56 146 SER A N 1
ATOM 1136 C CA . SER A 1 146 ? 11.160 3.369 -29.307 1.00 86.56 146 SER A CA 1
ATOM 1137 C C . SER A 1 146 ? 11.153 3.751 -27.831 1.00 86.56 146 SER A C 1
ATOM 1139 O O . SER A 1 146 ? 10.098 3.995 -27.248 1.00 86.56 146 SER A O 1
ATOM 1141 N N . LEU A 1 147 ? 12.350 3.904 -27.272 1.00 87.44 147 LEU A N 1
ATOM 1142 C CA . LEU A 1 147 ? 12.556 4.498 -25.961 1.00 87.44 147 LEU A CA 1
ATOM 1143 C C . LEU A 1 147 ? 12.478 6.030 -26.040 1.00 87.44 147 LEU A C 1
ATOM 1145 O O . LEU A 1 147 ? 13.136 6.652 -26.882 1.00 87.44 147 LEU A O 1
ATOM 1149 N N . VAL A 1 148 ? 11.732 6.642 -25.122 1.00 82.88 148 VAL A N 1
ATOM 1150 C CA . VAL A 1 148 ? 11.726 8.090 -24.894 1.00 82.88 148 VAL A CA 1
ATOM 1151 C C . VAL A 1 148 ? 12.206 8.376 -23.475 1.00 82.88 148 VAL A C 1
ATOM 1153 O O . VAL A 1 148 ? 11.672 7.847 -22.505 1.00 82.88 148 VAL A O 1
ATOM 1156 N N . THR A 1 149 ? 13.223 9.228 -23.355 1.00 80.31 149 THR A N 1
ATOM 1157 C CA . THR A 1 149 ? 13.801 9.638 -22.071 1.00 80.31 149 THR A CA 1
ATOM 1158 C C . THR A 1 149 ? 13.338 11.034 -21.684 1.00 80.31 149 THR A C 1
ATOM 1160 O O . THR A 1 149 ? 13.595 11.994 -22.416 1.00 80.31 149 THR A O 1
ATOM 1163 N N . VAL A 1 150 ? 12.731 11.166 -20.507 1.00 78.88 150 VAL A N 1
ATOM 1164 C CA . VAL A 1 150 ? 12.336 12.455 -19.927 1.00 78.88 150 VAL A CA 1
ATOM 1165 C C . VAL A 1 150 ? 13.102 12.672 -18.628 1.00 78.88 150 VAL A C 1
ATOM 1167 O O . VAL A 1 150 ? 13.038 11.854 -17.713 1.00 78.88 150 VAL A O 1
ATOM 1170 N N . VAL A 1 151 ? 13.817 13.792 -18.524 1.00 74.81 151 VAL A N 1
ATOM 1171 C CA . VAL A 1 151 ? 14.502 14.182 -17.285 1.00 74.81 151 VAL A CA 1
ATOM 1172 C C . VAL A 1 151 ? 13.538 14.998 -16.431 1.00 74.81 151 VAL A C 1
ATOM 1174 O O . VAL A 1 151 ? 13.129 16.093 -16.818 1.00 74.81 151 VAL A O 1
ATOM 1177 N N . LYS A 1 152 ? 13.176 14.492 -15.250 1.00 75.44 152 LYS A N 1
ATOM 1178 C CA . LYS A 1 152 ? 12.304 15.188 -14.295 1.00 75.44 152 LYS A CA 1
ATOM 1179 C C . LYS A 1 152 ? 12.996 15.288 -12.942 1.00 75.44 152 LYS A C 1
ATOM 1181 O O . LYS A 1 152 ? 13.197 14.276 -12.291 1.00 75.44 152 LYS A O 1
ATOM 1186 N N . ARG A 1 153 ? 13.328 16.513 -12.505 1.00 59.41 153 ARG A N 1
ATOM 1187 C CA . ARG A 1 153 ? 13.960 16.807 -11.195 1.00 59.41 153 ARG A CA 1
ATOM 1188 C C . ARG A 1 153 ? 15.035 15.772 -10.804 1.00 59.41 153 ARG A C 1
ATOM 1190 O O . ARG A 1 153 ? 14.911 15.117 -9.778 1.00 59.41 153 ARG A O 1
ATOM 1197 N N . MET A 1 154 ? 16.058 15.623 -11.649 1.00 58.25 154 MET A N 1
ATOM 1198 C CA . MET A 1 154 ? 17.186 14.687 -11.469 1.00 58.25 154 MET A CA 1
ATOM 1199 C C . MET A 1 154 ? 16.850 13.181 -11.517 1.00 58.25 154 MET A C 1
ATOM 1201 O O . MET A 1 154 ? 17.733 12.368 -11.278 1.00 58.25 154 MET A O 1
ATOM 1205 N N . VAL A 1 155 ? 15.626 12.790 -11.887 1.00 61.56 155 VAL A N 1
ATOM 1206 C CA . VAL A 1 155 ? 15.237 11.391 -12.140 1.00 61.56 155 VAL A CA 1
ATOM 1207 C C . VAL A 1 155 ? 14.959 11.206 -13.633 1.00 61.56 155 VAL A C 1
ATOM 1209 O O . VAL A 1 155 ? 14.244 12.015 -14.235 1.00 61.56 155 VAL A O 1
ATOM 1212 N N . LEU A 1 156 ? 15.517 10.156 -14.245 1.00 67.44 156 LEU A N 1
ATOM 1213 C CA . LEU A 1 156 ? 15.151 9.763 -15.606 1.00 67.44 156 LEU A CA 1
ATOM 1214 C C . LEU A 1 156 ? 13.885 8.918 -15.592 1.00 67.44 156 LEU A C 1
ATOM 1216 O O . LEU A 1 156 ? 13.759 7.969 -14.825 1.00 67.44 156 LEU A O 1
ATOM 1220 N N . ARG A 1 157 ? 12.959 9.258 -16.484 1.00 70.44 157 ARG A N 1
ATOM 1221 C CA . ARG A 1 157 ? 11.792 8.442 -16.791 1.00 70.44 157 ARG A CA 1
ATOM 1222 C C . ARG A 1 157 ? 11.923 7.903 -18.208 1.00 70.44 157 ARG A C 1
ATOM 1224 O O . ARG A 1 157 ? 12.277 8.650 -19.122 1.00 70.44 157 ARG A O 1
ATOM 1231 N N . MET A 1 158 ? 11.651 6.613 -18.351 1.00 72.19 158 MET A N 1
ATOM 1232 C CA . MET A 1 158 ? 11.626 5.904 -19.621 1.00 72.19 158 MET A CA 1
ATOM 1233 C C . MET A 1 158 ? 10.183 5.581 -19.968 1.00 72.19 158 MET A C 1
ATOM 1235 O O . MET A 1 158 ? 9.513 4.889 -19.204 1.00 72.19 158 MET A O 1
ATOM 1239 N N . ASP A 1 159 ? 9.726 6.079 -21.109 1.00 68.75 159 ASP A N 1
ATOM 1240 C CA . ASP A 1 159 ? 8.425 5.736 -21.663 1.00 68.75 159 ASP A CA 1
ATOM 1241 C C . ASP A 1 159 ? 8.649 4.978 -22.982 1.00 68.75 159 ASP A C 1
ATOM 1243 O O . ASP A 1 159 ? 9.436 5.399 -23.838 1.00 68.75 159 ASP A O 1
ATOM 1247 N N . PHE A 1 160 ? 7.974 3.839 -23.134 1.00 70.50 160 PHE A N 1
ATOM 1248 C CA . PHE A 1 160 ? 7.954 3.064 -24.372 1.00 70.50 160 PHE A CA 1
ATOM 1249 C C . PHE A 1 160 ? 6.679 3.435 -25.127 1.00 70.50 160 PHE A C 1
ATOM 1251 O O . PHE A 1 160 ? 5.578 3.158 -24.656 1.00 70.50 160 PHE A O 1
ATOM 1258 N N . GLY A 1 161 ? 6.819 4.122 -26.260 1.00 52.97 161 GLY A N 1
ATOM 1259 C CA . GLY A 1 161 ? 5.671 4.454 -27.105 1.00 52.97 161 GLY A CA 1
ATOM 1260 C C . GLY A 1 161 ? 5.161 3.208 -27.830 1.00 52.97 161 GLY A C 1
ATOM 1261 O O . GLY A 1 161 ? 5.964 2.523 -28.472 1.00 52.97 161 GLY A O 1
ATOM 1262 N N . MET A 1 162 ? 3.860 2.924 -27.709 1.00 45.06 162 MET A N 1
ATOM 1263 C CA . MET A 1 162 ? 3.135 2.032 -28.625 1.00 45.06 162 MET A CA 1
ATOM 1264 C C . MET A 1 162 ? 2.721 2.800 -29.876 1.00 45.06 162 MET A C 1
ATOM 1266 O O . MET A 1 162 ? 2.394 4.002 -29.738 1.00 45.06 162 MET A O 1
#

pLDDT: mean 83.9, std 11.54, range [40.59, 95.5]

Organism: Mytilus coruscus (NCBI:txid42192)

Secondary structure (DSSP, 8-state):
--SS--PPEEEEEEEEEE-TTT--EEEEEEEEESSSSPPP---HHHHHHTTS----GGGS--------SS---HHHHHHHTHHHHSSS---SS---PPPPTTPPP-BPPPPPPPHHHHHHHHHHHHHHHHTTS-----S--S-BPPEEEEEETTEEEEEE--

Sequence (162 aa):
MYNYTTIKPIGKCILKLVNPKNNDKFKAEFVVVKNGTLTPLLGSKAVQAMNLATVNYENIKAVRQGALSKPLSKEIIMKENADIFEGTGKLQGKYHLELDNTANPVVHPPRSVHVAIKENLHSELERLTELEIIKPVSTPTPWVSSLVTVVKRMVLRMDFGM